Protein AF-A0A2D5MQW0-F1 (afdb_monomer)

Solvent-accessible surface area (backbone atoms only — not comparable to full-atom values): 7181 Å² total; per-residue (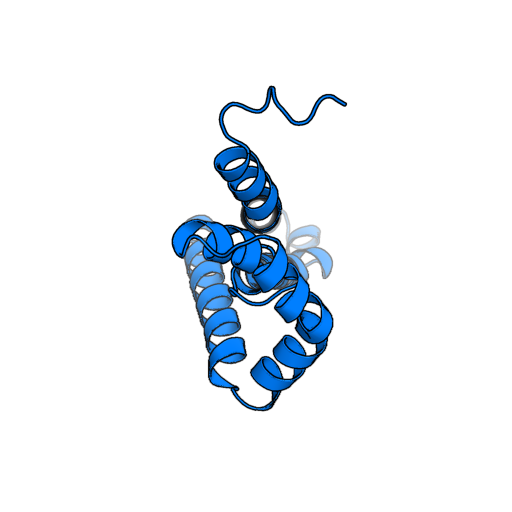Å²): 132,78,84,88,76,59,93,49,61,67,57,54,50,36,52,58,34,47,46,58,32,50,49,22,46,50,50,22,51,51,44,53,55,50,48,50,57,43,61,75,44,60,69,88,56,34,71,29,74,69,56,71,41,42,67,57,54,25,39,51,28,30,32,51,17,51,52,30,53,40,70,48,31,87,29,36,20,22,55,43,46,34,60,75,73,65,56,50,69,69,60,50,54,62,50,44,77,46,11,64,60,51,48,52,50,44,50,70,76,36,53,64,59,53,49,49,36,49,49,51,23,49,52,51,46,52,50,50,48,54,69,63,67,53,132

Structure (mmCIF, N/CA/C/O backbone):
data_AF-A0A2D5MQW0-F1
#
_entry.id   AF-A0A2D5MQW0-F1
#
loop_
_atom_site.group_PDB
_atom_site.id
_atom_site.type_symbol
_atom_site.label_atom_id
_atom_site.label_alt_id
_atom_site.label_comp_id
_atom_site.label_asym_id
_atom_site.label_entity_id
_atom_site.label_seq_id
_atom_site.pdbx_PDB_ins_code
_atom_site.Cartn_x
_atom_site.Cartn_y
_atom_site.Cartn_z
_atom_site.occupancy
_atom_site.B_iso_or_equiv
_atom_site.auth_seq_id
_atom_site.auth_comp_id
_atom_site.auth_asym_id
_atom_site.auth_atom_id
_atom_site.pdbx_PDB_model_num
ATOM 1 N N . VAL A 1 1 ? -18.494 23.710 10.228 1.00 44.12 1 VAL A N 1
ATOM 2 C CA . VAL A 1 1 ? -19.095 22.768 9.251 1.00 44.12 1 VAL A CA 1
ATOM 3 C C . VAL A 1 1 ? -20.066 21.883 10.015 1.00 44.12 1 VAL A C 1
ATOM 5 O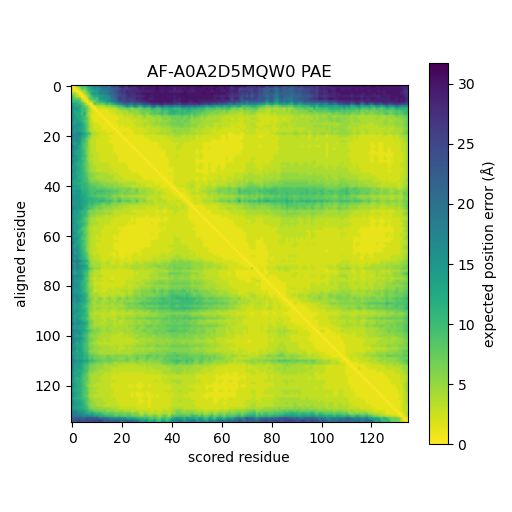 O . VAL A 1 1 ? -19.669 21.352 11.043 1.00 44.12 1 VAL A O 1
ATOM 8 N N . ASN A 1 2 ? -21.340 21.844 9.620 1.00 34.75 2 ASN A N 1
ATOM 9 C CA . ASN A 1 2 ? -22.417 21.274 10.434 1.00 34.75 2 ASN A CA 1
ATOM 10 C C . ASN A 1 2 ? -22.333 19.729 10.436 1.00 34.75 2 ASN A C 1
ATOM 12 O O . ASN A 1 2 ? -22.508 19.128 9.375 1.00 34.75 2 ASN A O 1
ATOM 16 N N . PRO A 1 3 ? -22.051 19.061 11.570 1.00 51.53 3 PRO A N 1
ATOM 17 C CA . PRO A 1 3 ? -21.736 17.628 11.584 1.00 51.53 3 PRO A CA 1
ATOM 18 C C . PRO A 1 3 ? -22.937 16.717 11.265 1.00 51.53 3 PRO A C 1
ATOM 20 O O . PRO A 1 3 ? -22.765 15.523 11.014 1.00 51.53 3 PRO A O 1
ATOM 23 N N . SER A 1 4 ? -24.158 17.243 11.308 1.00 54.78 4 SER A N 1
ATOM 24 C CA . SER A 1 4 ? -25.414 16.488 11.232 1.00 54.78 4 SER A CA 1
ATOM 25 C C . SER A 1 4 ? -25.946 16.240 9.814 1.00 54.78 4 SER A C 1
ATOM 27 O O . SER A 1 4 ? -26.946 15.545 9.683 1.00 54.78 4 SER A O 1
ATOM 29 N N . ASN A 1 5 ? -25.286 16.741 8.759 1.00 48.97 5 ASN A N 1
ATOM 30 C CA . ASN A 1 5 ? -25.755 16.602 7.367 1.00 48.97 5 ASN A CA 1
ATOM 31 C C . ASN A 1 5 ? -24.927 15.622 6.502 1.00 48.97 5 ASN A C 1
ATOM 33 O O . ASN A 1 5 ? -25.029 15.629 5.279 1.00 48.97 5 ASN A O 1
ATOM 37 N N . LEU A 1 6 ? -24.085 14.783 7.119 1.00 49.31 6 LEU A N 1
ATOM 38 C CA . LEU A 1 6 ? -23.353 13.712 6.429 1.00 49.31 6 LEU A CA 1
ATOM 39 C C . LEU A 1 6 ? -24.194 12.433 6.476 1.00 49.31 6 LEU A C 1
ATOM 41 O O . LEU A 1 6 ? -24.125 11.677 7.447 1.00 49.31 6 LEU A O 1
ATOM 45 N N . SER A 1 7 ? -24.992 12.187 5.436 1.00 54.59 7 SER A N 1
ATOM 46 C CA . SER A 1 7 ? -25.878 11.017 5.340 1.00 54.59 7 SER A CA 1
ATOM 47 C C . SER A 1 7 ? -25.138 9.668 5.330 1.00 54.59 7 SER A C 1
ATOM 49 O O . SER A 1 7 ? -25.770 8.630 5.516 1.00 54.59 7 SER A O 1
ATOM 51 N N . SER A 1 8 ? -23.801 9.649 5.216 1.00 64.69 8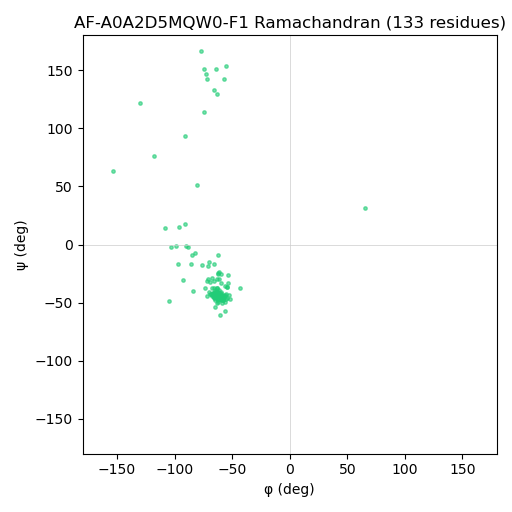 SER A N 1
ATOM 52 C CA . SER A 1 8 ? -23.004 8.434 5.419 1.00 64.69 8 SER A CA 1
ATOM 53 C C . SER A 1 8 ? -21.559 8.692 5.877 1.00 64.69 8 SER A C 1
ATOM 55 O O . SER A 1 8 ? -20.630 8.275 5.191 1.00 64.69 8 SER A O 1
ATOM 57 N N . ARG A 1 9 ? -21.338 9.292 7.064 1.00 72.44 9 ARG A N 1
ATOM 58 C CA . ARG A 1 9 ? -19.979 9.479 7.652 1.00 72.44 9 ARG A CA 1
ATOM 59 C C . ARG A 1 9 ? -19.069 8.245 7.540 1.00 72.44 9 ARG A C 1
ATOM 61 O O . ARG A 1 9 ? -17.881 8.373 7.287 1.00 72.44 9 ARG A O 1
ATOM 68 N N . LYS A 1 10 ? -19.651 7.051 7.697 1.00 76.69 10 LYS A N 1
ATOM 69 C CA . LYS A 1 10 ? -18.947 5.767 7.573 1.00 76.69 10 LYS A CA 1
ATOM 70 C C . LYS A 1 10 ? -18.395 5.522 6.168 1.00 76.69 10 LYS A C 1
ATOM 72 O O . LYS A 1 10 ? -17.284 5.038 6.013 1.00 76.69 10 LYS A O 1
ATOM 77 N N . ARG A 1 11 ? -19.193 5.825 5.141 1.00 82.31 11 ARG A N 1
ATOM 78 C CA . ARG A 1 11 ? -18.821 5.622 3.738 1.00 82.31 11 ARG A CA 1
ATOM 79 C C . ARG A 1 11 ? -17.692 6.565 3.349 1.00 82.31 11 ARG A C 1
ATOM 81 O O . ARG A 1 11 ? -16.752 6.124 2.703 1.00 82.31 11 ARG A O 1
ATOM 88 N N . ASP A 1 12 ? -17.789 7.824 3.756 1.00 85.31 12 ASP A N 1
ATOM 89 C CA . ASP A 1 12 ? -16.799 8.834 3.393 1.00 85.31 12 ASP A CA 1
ATOM 90 C C . ASP A 1 12 ? -15.441 8.512 4.033 1.00 85.31 12 ASP A C 1
ATOM 92 O O . ASP A 1 12 ? -14.431 8.532 3.338 1.00 85.31 12 ASP A O 1
ATOM 96 N N . ASP A 1 13 ? -15.415 8.095 5.306 1.00 85.25 13 ASP A N 1
ATOM 97 C CA . ASP A 1 13 ? -14.175 7.681 5.983 1.00 85.25 13 ASP A CA 1
ATOM 98 C C . ASP A 1 13 ? -13.536 6.435 5.337 1.00 85.25 13 ASP A C 1
ATOM 100 O O . ASP A 1 13 ? -12.323 6.385 5.124 1.00 85.25 13 ASP A O 1
ATOM 104 N N . ILE A 1 14 ? -14.345 5.444 4.937 1.00 88.12 14 ILE A N 1
ATOM 105 C CA . ILE A 1 14 ? -13.858 4.265 4.197 1.00 88.12 14 ILE A CA 1
ATOM 106 C C . ILE A 1 14 ? -13.297 4.667 2.827 1.00 88.12 14 ILE A C 1
ATOM 108 O O . ILE A 1 14 ? -12.241 4.187 2.428 1.00 88.12 14 ILE A O 1
ATOM 112 N N . LEU A 1 15 ? -13.982 5.538 2.084 1.00 89.81 15 LEU A N 1
ATOM 113 C CA . LEU A 1 15 ? -13.512 5.969 0.764 1.00 89.81 15 LEU A CA 1
ATOM 114 C C . LEU A 1 15 ? -12.209 6.769 0.860 1.00 89.81 15 LEU A C 1
ATOM 116 O O . LEU A 1 15 ? -11.307 6.554 0.051 1.00 89.81 15 LEU A O 1
ATOM 120 N N . ILE A 1 16 ? -12.100 7.656 1.852 1.00 89.19 16 ILE A N 1
ATOM 121 C CA . ILE A 1 16 ? -10.898 8.460 2.094 1.00 89.19 16 ILE A CA 1
ATOM 122 C C . ILE A 1 16 ? -9.723 7.557 2.482 1.00 89.19 16 ILE A C 1
ATOM 124 O O . ILE A 1 16 ? -8.657 7.669 1.881 1.00 89.19 16 ILE A O 1
ATOM 128 N N . SER A 1 17 ? -9.919 6.626 3.419 1.00 90.81 17 SER A N 1
ATOM 129 C CA . SER A 1 17 ? -8.866 5.681 3.823 1.00 90.81 17 SER A CA 1
ATOM 130 C C . SER A 1 17 ? -8.435 4.768 2.671 1.00 90.81 17 SER A C 1
ATOM 132 O O . SER A 1 17 ? -7.247 4.548 2.461 1.00 90.81 17 SER A O 1
ATOM 134 N N . MET A 1 18 ? -9.366 4.305 1.836 1.00 94.25 18 MET A N 1
ATOM 135 C CA . MET A 1 18 ? -9.031 3.478 0.671 1.00 94.25 18 MET A CA 1
ATOM 136 C C . MET A 1 18 ? -8.323 4.242 -0.458 1.00 94.25 18 MET A C 1
ATOM 138 O O . MET A 1 18 ? -7.679 3.608 -1.299 1.00 94.25 18 MET A O 1
ATOM 142 N N . ALA A 1 19 ? -8.394 5.577 -0.487 1.00 94.88 19 ALA A N 1
ATOM 143 C CA . ALA A 1 19 ? -7.743 6.380 -1.520 1.00 94.88 19 ALA A CA 1
ATOM 144 C C . ALA A 1 19 ? -6.210 6.238 -1.489 1.00 94.88 19 ALA A C 1
ATOM 146 O O . ALA A 1 19 ? -5.587 6.160 -2.548 1.00 94.88 19 ALA A O 1
ATOM 147 N N . GLY A 1 20 ? -5.603 6.138 -0.301 1.00 93.75 20 GLY A N 1
ATOM 148 C CA . GLY A 1 20 ? -4.158 5.938 -0.140 1.00 93.75 20 GLY A CA 1
ATOM 149 C C . GLY A 1 20 ? -3.657 4.637 -0.788 1.00 93.75 20 GLY A C 1
ATOM 150 O O . GLY A 1 20 ? -2.852 4.693 -1.727 1.00 93.75 20 GLY A O 1
ATOM 151 N N . PRO A 1 21 ? -4.153 3.458 -0.360 1.00 97.00 21 PRO A N 1
ATOM 152 C CA . PRO A 1 21 ? -3.831 2.176 -0.982 1.00 97.00 21 PRO A CA 1
ATOM 153 C C . PRO A 1 21 ? -4.126 2.148 -2.487 1.00 97.00 21 PRO A C 1
ATOM 155 O O . PRO A 1 21 ? -3.293 1.684 -3.270 1.00 97.00 21 PRO A O 1
ATOM 158 N N . ALA A 1 22 ? -5.267 2.702 -2.913 1.00 97.56 22 ALA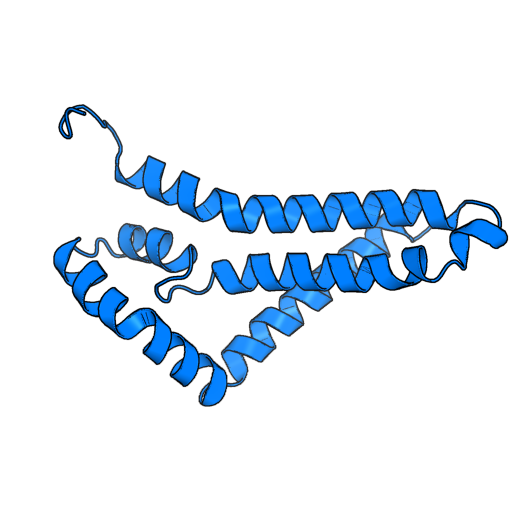 A N 1
ATOM 159 C CA . ALA A 1 22 ? -5.635 2.753 -4.326 1.00 97.56 22 ALA A CA 1
ATOM 160 C C . ALA A 1 22 ? -4.620 3.549 -5.161 1.00 97.56 22 ALA A C 1
ATOM 162 O O . ALA A 1 22 ? -4.195 3.077 -6.215 1.00 97.56 22 ALA A O 1
ATOM 163 N N . MET A 1 23 ? -4.169 4.713 -4.683 1.00 97.94 23 MET A N 1
ATOM 164 C CA . MET A 1 23 ? -3.173 5.522 -5.391 1.00 97.94 23 MET A CA 1
ATOM 165 C C . MET A 1 23 ? -1.809 4.840 -5.478 1.00 97.94 23 MET A C 1
ATOM 167 O O . MET A 1 23 ? -1.158 4.916 -6.519 1.00 97.94 23 MET A O 1
ATOM 171 N N . ASN A 1 24 ? -1.393 4.128 -4.433 1.00 98.31 24 ASN A N 1
ATOM 172 C CA . ASN A 1 24 ? -0.165 3.338 -4.460 1.00 98.31 24 ASN A CA 1
ATOM 173 C C . ASN A 1 24 ? -0.237 2.184 -5.476 1.00 98.31 24 ASN A C 1
ATOM 175 O O . ASN A 1 24 ? 0.731 1.929 -6.197 1.00 98.31 24 ASN A O 1
ATOM 179 N N . LEU A 1 25 ? -1.392 1.519 -5.583 1.00 98.31 25 LEU A N 1
ATOM 180 C CA . LEU A 1 25 ? -1.626 0.490 -6.597 1.00 98.31 25 LEU A CA 1
ATOM 181 C C . LEU A 1 25 ? -1.622 1.075 -8.020 1.00 98.31 25 LEU A C 1
ATOM 183 O O . LEU A 1 25 ? -0.976 0.518 -8.909 1.00 98.31 25 LEU A O 1
ATOM 187 N N . ILE A 1 26 ? -2.301 2.208 -8.230 1.00 98.44 26 ILE A N 1
ATOM 188 C CA . ILE A 1 26 ? -2.326 2.916 -9.519 1.00 98.44 26 ILE A CA 1
ATOM 189 C C . ILE A 1 26 ? -0.911 3.347 -9.916 1.00 98.44 26 ILE A C 1
ATOM 191 O O . ILE A 1 26 ? -0.506 3.122 -11.054 1.00 98.44 26 ILE A O 1
ATOM 195 N N . LEU A 1 27 ? -0.140 3.916 -8.987 1.00 98.50 27 LEU A N 1
ATOM 196 C CA . LEU A 1 27 ? 1.237 4.335 -9.236 1.00 98.50 27 LEU A CA 1
ATOM 197 C C . LEU A 1 27 ? 2.113 3.154 -9.662 1.00 98.50 27 LEU A C 1
ATOM 199 O O . LEU A 1 27 ? 2.813 3.253 -10.669 1.00 98.50 27 LEU A O 1
ATOM 203 N N . ALA A 1 28 ? 2.039 2.026 -8.950 1.00 98.25 28 ALA A N 1
ATOM 204 C CA . ALA A 1 28 ? 2.760 0.818 -9.339 1.00 98.25 28 ALA A CA 1
ATOM 205 C C . ALA A 1 28 ? 2.375 0.367 -10.756 1.00 98.25 28 ALA A C 1
ATOM 207 O O . ALA A 1 28 ? 3.251 0.069 -11.563 1.00 98.25 28 ALA A O 1
ATOM 208 N N . PHE A 1 29 ? 1.084 0.378 -11.093 1.00 97.69 29 PHE A N 1
ATOM 209 C CA . PHE A 1 29 ? 0.611 0.015 -12.430 1.00 97.69 29 PHE A CA 1
ATOM 210 C C . PHE A 1 29 ? 1.133 0.950 -13.522 1.00 97.69 29 PHE A C 1
ATOM 212 O O . PHE A 1 29 ? 1.677 0.478 -14.519 1.00 97.69 29 PHE A O 1
ATOM 219 N N . VAL A 1 30 ? 1.050 2.263 -13.311 1.00 98.12 30 VAL A N 1
ATOM 220 C CA . VAL A 1 30 ? 1.575 3.260 -14.253 1.00 98.12 30 VAL A CA 1
ATOM 221 C C . VAL A 1 30 ? 3.080 3.083 -14.453 1.00 98.12 30 VAL A C 1
ATOM 223 O O . VAL A 1 30 ? 3.538 3.075 -15.594 1.00 98.12 30 VAL A O 1
ATOM 226 N N . LEU A 1 31 ? 3.845 2.869 -13.379 1.00 97.88 31 LEU A N 1
ATOM 227 C CA . LEU A 1 31 ? 5.284 2.602 -13.457 1.00 97.88 31 LEU A CA 1
ATOM 228 C C . LEU A 1 31 ? 5.592 1.361 -14.305 1.00 97.88 31 LEU A C 1
ATOM 230 O O . LEU A 1 31 ? 6.493 1.400 -15.140 1.00 97.88 31 LEU A O 1
ATOM 234 N N . MET A 1 32 ? 4.823 0.281 -14.146 1.00 97.00 32 MET A N 1
ATOM 235 C CA . MET A 1 32 ? 5.006 -0.932 -14.946 1.00 97.00 32 MET A CA 1
ATOM 236 C C . MET A 1 32 ? 4.650 -0.730 -16.427 1.00 97.00 32 MET A C 1
ATOM 238 O O . MET A 1 32 ? 5.352 -1.248 -17.297 1.00 97.00 32 MET A O 1
ATOM 242 N N . CYS A 1 33 ? 3.614 0.054 -16.736 1.00 96.06 33 CYS A N 1
ATOM 243 C CA . CYS A 1 33 ? 3.286 0.430 -18.115 1.00 96.06 33 CYS A CA 1
ATOM 244 C C . CYS A 1 33 ? 4.391 1.285 -18.751 1.00 96.06 33 CYS A C 1
ATOM 246 O O . CYS A 1 33 ? 4.777 1.051 -19.895 1.00 96.06 33 CYS A O 1
ATOM 248 N N . VAL A 1 34 ? 4.942 2.242 -17.998 1.00 95.88 34 VAL A N 1
ATOM 249 C CA . VAL A 1 34 ? 6.083 3.055 -18.441 1.00 95.88 34 VAL A CA 1
ATOM 250 C C . VAL A 1 34 ? 7.301 2.169 -18.703 1.00 95.88 34 VAL A C 1
ATOM 252 O O . VAL A 1 34 ? 7.930 2.304 -19.749 1.00 95.88 34 VAL A O 1
ATOM 255 N N . LEU A 1 35 ? 7.600 1.219 -17.811 1.00 95.81 35 LEU A N 1
ATOM 256 C CA . LEU A 1 35 ? 8.686 0.260 -18.014 1.00 95.81 35 LEU A CA 1
ATOM 257 C C . LEU A 1 35 ? 8.515 -0.521 -19.320 1.00 95.81 35 LEU A C 1
ATOM 259 O O . LEU A 1 35 ? 9.485 -0.645 -20.061 1.00 95.81 35 LEU A O 1
ATOM 263 N N . ARG A 1 36 ? 7.301 -1.004 -19.627 1.00 94.81 36 ARG A N 1
ATOM 264 C CA . ARG A 1 36 ? 7.038 -1.736 -20.875 1.00 94.81 36 ARG A CA 1
ATOM 265 C C . ARG A 1 36 ? 7.424 -0.918 -22.110 1.00 94.81 36 ARG A C 1
ATOM 267 O O . ARG A 1 36 ? 8.066 -1.449 -23.006 1.00 94.81 36 ARG A O 1
ATOM 274 N N . ILE A 1 37 ? 7.087 0.367 -22.138 1.00 94.00 37 ILE A N 1
ATOM 275 C CA . ILE A 1 37 ? 7.449 1.247 -23.257 1.00 94.00 37 ILE A CA 1
ATOM 276 C C . ILE A 1 37 ? 8.970 1.463 -23.301 1.00 94.00 37 ILE A C 1
ATOM 278 O O . ILE A 1 37 ? 9.577 1.394 -24.365 1.00 94.00 37 ILE A O 1
ATOM 282 N N . LEU A 1 38 ? 9.604 1.703 -22.148 1.00 94.19 38 LEU A N 1
ATOM 283 C CA . LEU A 1 38 ? 11.033 2.032 -22.075 1.00 94.19 38 LEU A CA 1
ATOM 284 C C . LEU A 1 38 ? 11.955 0.871 -22.466 1.00 94.19 38 LEU A C 1
ATOM 286 O O . LEU A 1 38 ? 13.047 1.127 -22.970 1.00 94.19 38 LEU A O 1
ATOM 290 N N . ILE A 1 39 ? 11.542 -0.383 -22.262 1.00 93.12 39 ILE A N 1
ATOM 291 C CA . ILE A 1 39 ? 12.352 -1.544 -22.665 1.00 93.12 39 ILE A CA 1
ATOM 292 C C . ILE A 1 39 ? 12.324 -1.818 -24.177 1.00 93.12 39 ILE A C 1
ATOM 294 O O . ILE A 1 39 ? 13.194 -2.530 -24.667 1.00 93.12 39 ILE A O 1
ATOM 298 N N . GLU A 1 40 ? 11.353 -1.266 -24.912 1.00 92.12 40 GLU A N 1
ATOM 299 C CA . GLU A 1 40 ? 11.274 -1.370 -26.379 1.00 92.12 40 GLU A CA 1
ATOM 300 C C . GLU A 1 40 ? 12.117 -0.295 -27.090 1.00 92.12 40 GLU A C 1
ATOM 302 O O . GLU A 1 40 ? 12.311 -0.342 -28.306 1.00 92.12 40 GLU A O 1
ATOM 307 N N . LEU A 1 41 ? 12.636 0.681 -26.339 1.00 93.31 41 LEU A N 1
ATOM 308 C CA . LEU A 1 41 ? 13.521 1.725 -26.849 1.00 93.31 41 LEU A CA 1
ATOM 309 C C . LEU A 1 41 ? 14.956 1.205 -27.066 1.00 93.31 41 LEU A C 1
ATOM 311 O O . LEU A 1 41 ? 15.318 0.137 -26.573 1.00 93.31 41 LEU A O 1
ATOM 315 N N . PRO A 1 42 ? 15.812 1.961 -27.784 1.00 93.44 42 PRO A N 1
ATOM 316 C CA . PRO A 1 42 ? 17.196 1.564 -28.013 1.00 93.44 42 PRO A CA 1
ATOM 317 C C . PRO A 1 42 ? 17.974 1.283 -26.712 1.00 93.44 42 PRO A C 1
ATOM 319 O O . PRO A 1 42 ? 17.701 1.925 -25.691 1.00 93.44 42 PRO A O 1
ATOM 322 N N . PRO A 1 43 ? 19.022 0.432 -26.759 1.00 91.62 43 PRO A N 1
ATOM 323 C CA . PRO A 1 43 ? 19.822 0.051 -25.589 1.00 91.62 43 PRO A CA 1
ATOM 324 C C . PRO A 1 43 ? 20.396 1.214 -24.771 1.00 91.62 43 PRO A C 1
ATOM 326 O O . PRO A 1 43 ? 20.621 1.078 -23.572 1.00 91.62 43 PRO A O 1
ATOM 329 N N . SER A 1 44 ? 20.617 2.372 -25.400 1.00 91.31 44 SER A N 1
ATOM 330 C CA . SER A 1 44 ? 21.068 3.592 -24.721 1.00 91.31 44 SER A CA 1
ATOM 331 C C . SER A 1 44 ? 20.073 4.119 -23.681 1.00 91.31 44 SER A C 1
ATOM 333 O O . SER A 1 44 ? 20.482 4.808 -22.750 1.00 91.31 44 SER A O 1
ATOM 335 N N . ILE A 1 45 ? 18.783 3.801 -23.828 1.00 89.69 45 ILE A N 1
ATOM 336 C CA . ILE A 1 45 ? 17.707 4.207 -22.917 1.00 89.69 45 ILE A CA 1
ATOM 337 C C . ILE A 1 45 ? 17.275 3.024 -22.047 1.00 89.69 45 ILE A C 1
ATOM 339 O O . ILE A 1 45 ? 17.198 3.167 -20.823 1.00 89.69 45 ILE A O 1
ATOM 343 N N . SER A 1 46 ? 17.026 1.860 -22.656 1.00 91.50 46 SER A N 1
ATOM 344 C CA . SER A 1 46 ? 16.481 0.685 -21.959 1.00 91.50 46 SER A CA 1
ATOM 345 C C . SER A 1 46 ? 17.414 0.143 -20.870 1.00 91.50 46 SER A C 1
ATOM 347 O O . SER A 1 46 ? 16.936 -0.381 -19.869 1.00 91.50 46 SER A O 1
ATOM 349 N N . SER A 1 47 ? 18.731 0.305 -21.033 1.00 90.75 47 SER A N 1
ATOM 350 C CA . SER A 1 47 ? 19.753 -0.137 -20.068 1.00 90.75 47 SER A CA 1
ATOM 351 C C . SER A 1 47 ? 20.206 0.978 -19.118 1.00 90.75 47 SER A C 1
ATOM 353 O O . SER A 1 47 ? 21.260 0.886 -18.490 1.00 90.75 47 SER A O 1
ATOM 355 N N . SER A 1 48 ? 19.460 2.083 -19.042 1.00 94.12 48 SER A N 1
ATOM 356 C CA . SER A 1 48 ? 19.781 3.163 -18.111 1.00 94.12 48 SER A CA 1
ATOM 357 C C . SER A 1 48 ? 19.461 2.759 -16.668 1.00 94.12 48 SER A C 1
ATOM 359 O O . SER A 1 48 ? 18.465 2.086 -16.397 1.00 94.12 48 SER A O 1
ATOM 361 N N . THR A 1 49 ? 20.256 3.250 -15.710 1.00 93.44 49 THR A N 1
ATOM 362 C CA . THR A 1 49 ? 20.046 2.983 -14.274 1.00 93.44 49 THR A CA 1
ATOM 363 C C . THR A 1 49 ? 18.628 3.332 -13.821 1.00 93.44 49 THR A C 1
ATOM 365 O O . THR A 1 49 ? 18.079 2.668 -12.952 1.00 93.44 49 THR A O 1
ATOM 368 N N . ILE A 1 50 ? 18.010 4.360 -14.408 1.00 92.62 50 ILE A N 1
ATOM 369 C CA . ILE A 1 50 ? 16.648 4.777 -14.057 1.00 92.62 50 ILE A CA 1
ATOM 370 C C . ILE A 1 50 ? 15.639 3.679 -14.413 1.00 92.62 50 ILE A C 1
ATOM 372 O O . ILE A 1 50 ? 14.809 3.336 -13.573 1.00 92.62 50 ILE A O 1
ATOM 376 N N . VAL A 1 51 ? 15.737 3.098 -15.613 1.00 94.56 51 VAL A N 1
ATOM 377 C CA . VAL A 1 51 ? 14.827 2.042 -16.088 1.00 94.56 51 VAL A CA 1
ATOM 378 C C . VAL A 1 51 ? 14.931 0.798 -15.206 1.00 94.56 51 VAL A C 1
ATOM 380 O O . VAL A 1 51 ? 13.910 0.271 -14.762 1.00 94.56 51 VAL A O 1
ATOM 383 N N . GLU A 1 52 ? 16.150 0.391 -14.848 1.00 93.81 52 GLU A N 1
ATOM 384 C CA . GLU A 1 52 ? 16.396 -0.760 -13.965 1.00 93.81 52 GLU A CA 1
ATOM 385 C C . GLU A 1 52 ? 15.805 -0.587 -12.554 1.00 93.81 52 GLU A C 1
ATOM 387 O O . GLU A 1 52 ? 15.501 -1.570 -11.871 1.00 93.81 52 GLU A O 1
ATOM 392 N N . LYS A 1 53 ? 15.623 0.658 -12.094 1.00 96.69 53 LYS A N 1
ATOM 393 C CA . LYS A 1 53 ? 15.055 0.966 -10.773 1.00 96.69 53 LYS A CA 1
ATOM 394 C C . LYS A 1 53 ? 13.530 1.009 -10.752 1.00 96.69 53 LYS A C 1
ATOM 396 O O . LYS A 1 53 ? 12.959 0.890 -9.668 1.00 96.69 53 LYS A O 1
ATOM 401 N N . ILE A 1 54 ? 12.856 1.106 -11.900 1.00 97.19 54 ILE A N 1
ATOM 402 C CA . ILE A 1 54 ? 11.388 1.197 -11.959 1.00 97.19 54 ILE A CA 1
ATOM 403 C C . ILE A 1 54 ? 10.690 0.030 -11.231 1.00 97.19 54 ILE A C 1
ATOM 405 O O . ILE A 1 54 ? 9.824 0.313 -10.400 1.00 97.19 54 ILE A O 1
ATOM 409 N N . PRO A 1 55 ? 11.070 -1.254 -11.422 1.00 97.12 55 PRO A N 1
ATOM 410 C CA . PRO A 1 55 ? 10.461 -2.359 -10.677 1.00 97.12 55 PRO A CA 1
ATOM 411 C C . PRO A 1 55 ? 10.625 -2.237 -9.158 1.00 97.12 55 PRO A C 1
ATOM 413 O O . PRO A 1 55 ? 9.741 -2.642 -8.408 1.00 97.12 55 PRO A O 1
ATOM 416 N N . GLN A 1 56 ? 11.744 -1.673 -8.690 1.00 97.56 56 GLN A N 1
ATOM 417 C CA . GLN A 1 56 ? 11.987 -1.464 -7.260 1.00 97.56 56 GLN A CA 1
ATOM 418 C C . GLN A 1 56 ? 11.072 -0.369 -6.702 1.00 97.56 56 GLN A C 1
ATOM 420 O O . GLN A 1 56 ? 10.513 -0.535 -5.621 1.00 97.56 56 GLN A O 1
ATOM 425 N N . ILE A 1 57 ? 10.865 0.715 -7.454 1.00 98.00 57 ILE A N 1
ATOM 426 C CA . ILE A 1 57 ? 9.937 1.790 -7.074 1.00 98.00 57 ILE A CA 1
ATOM 427 C C . ILE A 1 57 ? 8.497 1.260 -7.063 1.00 98.00 57 ILE A C 1
ATOM 429 O O . ILE A 1 57 ? 7.783 1.460 -6.082 1.00 98.00 57 ILE A O 1
ATOM 433 N N . ALA A 1 58 ? 8.094 0.510 -8.093 1.00 98.19 58 ALA A N 1
ATOM 434 C CA . ALA A 1 58 ? 6.783 -0.132 -8.142 1.00 98.19 58 ALA A CA 1
ATOM 435 C C . ALA A 1 58 ? 6.582 -1.104 -6.967 1.00 98.19 58 ALA A C 1
ATOM 437 O O . ALA A 1 58 ? 5.515 -1.110 -6.354 1.00 98.19 58 ALA A O 1
ATOM 438 N N . LEU A 1 59 ? 7.612 -1.877 -6.595 1.00 98.44 59 LEU A N 1
ATOM 439 C CA . LEU A 1 59 ? 7.564 -2.758 -5.426 1.00 98.44 59 LEU A CA 1
ATOM 440 C C . LEU A 1 59 ? 7.334 -1.980 -4.128 1.00 98.44 59 LEU A C 1
ATOM 442 O O . LEU A 1 59 ? 6.544 -2.424 -3.300 1.00 98.44 59 LEU A O 1
ATOM 446 N N . ILE A 1 60 ? 8.005 -0.839 -3.948 1.00 98.31 60 ILE A N 1
ATOM 447 C CA . ILE A 1 60 ? 7.812 0.028 -2.778 1.00 98.31 60 ILE A CA 1
ATOM 448 C C . ILE A 1 60 ? 6.379 0.571 -2.756 1.00 98.31 60 ILE A C 1
ATOM 450 O O . ILE A 1 60 ? 5.734 0.508 -1.713 1.00 98.31 60 ILE A O 1
ATOM 454 N N . SER A 1 61 ? 5.844 1.035 -3.889 1.00 98.38 61 SER A N 1
ATOM 455 C CA . SER A 1 61 ? 4.446 1.481 -3.972 1.00 98.38 61 SER A CA 1
ATOM 456 C C . SER A 1 61 ? 3.465 0.355 -3.630 1.00 98.38 61 SER A C 1
ATOM 458 O O . SER A 1 61 ? 2.570 0.557 -2.815 1.00 98.38 61 SER A O 1
ATOM 460 N N . LEU A 1 62 ? 3.656 -0.857 -4.159 1.00 98.56 62 LEU A N 1
ATOM 461 C CA . LEU A 1 62 ? 2.830 -2.014 -3.788 1.00 98.56 62 LEU A CA 1
ATOM 462 C C . LEU A 1 62 ? 2.959 -2.358 -2.302 1.00 98.56 62 LEU A C 1
ATOM 464 O O . LEU A 1 62 ? 1.950 -2.597 -1.642 1.00 98.56 62 LEU A O 1
ATOM 468 N N . PHE A 1 63 ? 4.177 -2.327 -1.761 1.00 98.38 63 PHE A N 1
ATOM 469 C CA . PHE A 1 63 ? 4.413 -2.541 -0.338 1.00 98.38 63 PHE A CA 1
ATOM 470 C C . PHE A 1 63 ? 3.636 -1.532 0.506 1.00 98.38 63 PHE A C 1
ATOM 472 O O . PHE A 1 63 ? 2.934 -1.942 1.422 1.00 98.38 63 PHE A O 1
ATOM 479 N N . LEU A 1 64 ? 3.686 -0.240 0.167 1.00 97.81 64 LEU A N 1
ATOM 480 C CA . LEU A 1 64 ? 2.922 0.805 0.855 1.00 97.81 64 LEU A CA 1
ATOM 481 C C . LEU A 1 64 ? 1.407 0.607 0.720 1.00 97.81 64 LEU A C 1
ATOM 483 O O . LEU A 1 64 ? 0.687 0.819 1.692 1.00 97.81 64 LEU A O 1
ATOM 487 N N . CYS A 1 65 ? 0.922 0.156 -0.442 1.00 98.25 65 CYS A N 1
ATOM 488 C CA . CYS A 1 65 ? -0.486 -0.200 -0.632 1.00 98.25 65 CYS A CA 1
ATOM 489 C C . CYS A 1 65 ? -0.930 -1.257 0.387 1.00 98.25 65 CYS A C 1
ATOM 491 O O . CYS A 1 65 ? -1.843 -1.013 1.173 1.00 98.25 65 CYS A O 1
ATOM 493 N N . PHE A 1 66 ? -0.258 -2.408 0.420 1.00 98.06 66 PHE A N 1
ATOM 494 C CA . PHE A 1 66 ? -0.640 -3.506 1.310 1.00 98.06 66 PHE A CA 1
ATOM 495 C C . PHE A 1 66 ? -0.326 -3.223 2.780 1.00 98.06 66 PHE A C 1
ATOM 497 O O . PHE A 1 66 ? -1.062 -3.673 3.656 1.00 98.06 66 PHE A O 1
ATOM 504 N N . PHE A 1 67 ? 0.724 -2.453 3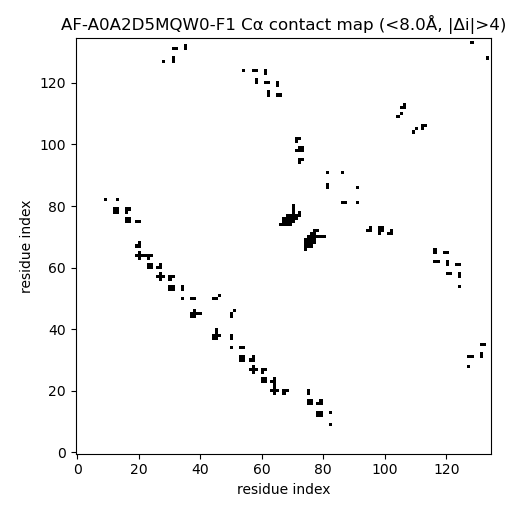.062 1.00 97.12 67 PHE A N 1
ATOM 505 C CA . PHE A 1 67 ? 1.042 -1.996 4.408 1.00 97.12 67 PHE A CA 1
ATOM 506 C C . PHE A 1 67 ? -0.078 -1.118 4.967 1.00 97.12 67 PHE A C 1
ATOM 508 O O . PHE A 1 67 ? -0.556 -1.378 6.066 1.00 97.12 67 PHE A O 1
ATOM 515 N N . ASN A 1 68 ? -0.581 -0.154 4.188 1.00 96.94 68 ASN A N 1
ATOM 516 C CA . ASN A 1 68 ? -1.687 0.701 4.619 1.00 96.94 68 ASN A CA 1
ATOM 517 C C . ASN A 1 68 ? -3.003 -0.062 4.814 1.00 96.94 68 ASN A C 1
ATOM 519 O O . ASN A 1 68 ? -3.878 0.448 5.497 1.00 96.94 68 ASN A O 1
ATOM 523 N N . LEU A 1 69 ? -3.153 -1.279 4.282 1.00 96.44 69 LEU A N 1
ATOM 524 C CA . LEU A 1 69 ? -4.331 -2.124 4.515 1.00 96.44 69 LEU A CA 1
ATOM 525 C C . LEU A 1 69 ? -4.281 -2.907 5.837 1.00 96.44 69 LEU A C 1
ATOM 527 O O . LEU A 1 69 ? -5.276 -3.534 6.205 1.00 96.44 69 LEU A O 1
ATOM 531 N N . ILE A 1 70 ? -3.162 -2.884 6.570 1.00 95.88 70 ILE A N 1
ATOM 532 C CA . ILE A 1 70 ? -3.079 -3.515 7.891 1.00 95.88 70 ILE A CA 1
ATOM 533 C C . ILE A 1 70 ? -4.065 -2.805 8.843 1.00 95.88 70 ILE A C 1
ATOM 535 O O . ILE A 1 70 ? -4.022 -1.580 8.968 1.00 95.88 70 ILE A O 1
ATOM 539 N N . PRO A 1 71 ? -4.935 -3.539 9.563 1.00 94.44 71 PRO A N 1
ATOM 540 C CA . PRO A 1 71 ? -5.986 -2.958 10.399 1.00 94.44 71 PRO A CA 1
ATOM 541 C C . PRO A 1 71 ? -5.462 -2.480 11.768 1.00 94.44 71 PRO A C 1
ATOM 543 O O . PRO A 1 71 ? -5.999 -2.846 12.813 1.00 94.44 71 PRO A O 1
ATOM 546 N N . ILE A 1 72 ? -4.393 -1.681 11.780 1.00 95.06 72 ILE A N 1
ATOM 547 C CA . ILE A 1 72 ? -3.744 -1.156 12.990 1.00 95.06 72 ILE A CA 1
ATOM 548 C C . ILE A 1 72 ? -3.566 0.359 12.831 1.00 95.06 72 ILE A C 1
ATOM 550 O O . ILE A 1 72 ? -2.888 0.777 11.894 1.00 95.06 72 ILE A O 1
ATOM 554 N N . PRO A 1 73 ? -4.118 1.202 13.726 1.00 93.88 73 PRO A N 1
ATOM 555 C CA . PRO A 1 73 ? -3.859 2.638 13.677 1.00 93.88 73 PRO A CA 1
ATOM 556 C C . PRO A 1 73 ? -2.351 2.923 13.768 1.00 93.88 73 PRO A C 1
ATOM 558 O O . PRO A 1 73 ? -1.667 2.252 14.539 1.00 93.88 73 PRO A O 1
ATOM 561 N N . PRO A 1 74 ? -1.804 3.917 13.050 1.00 92.88 74 PRO A N 1
ATOM 562 C CA . PRO A 1 74 ? -2.496 4.955 12.281 1.00 92.88 74 PRO A CA 1
ATOM 563 C C . PRO A 1 74 ? -2.753 4.599 10.801 1.00 92.88 74 PRO A C 1
ATOM 565 O O . PRO A 1 74 ? -2.950 5.502 9.996 1.00 92.88 74 PRO A O 1
ATOM 568 N N . LEU A 1 75 ? -2.690 3.324 10.414 1.00 95.56 75 LEU A N 1
ATOM 569 C CA . LEU A 1 75 ? -2.797 2.913 9.011 1.00 95.56 75 LEU A CA 1
ATOM 570 C C . LEU A 1 75 ? -4.234 3.013 8.492 1.00 95.56 75 LEU A C 1
ATOM 572 O O . LEU A 1 75 ? -5.192 2.813 9.235 1.00 95.56 75 LEU A O 1
ATOM 576 N N . ASP A 1 76 ? -4.387 3.256 7.192 1.00 94.75 76 ASP A N 1
ATOM 577 C CA . ASP A 1 76 ? -5.694 3.467 6.558 1.00 94.75 76 ASP A CA 1
ATOM 578 C C . ASP A 1 76 ? -6.673 2.294 6.792 1.00 94.75 76 ASP A C 1
ATOM 580 O O . ASP A 1 76 ? -7.867 2.486 7.029 1.00 94.75 76 ASP A O 1
ATOM 584 N N . GLY A 1 77 ? -6.172 1.060 6.824 1.00 93.25 77 GLY A N 1
ATOM 585 C CA . GLY A 1 77 ? -6.949 -0.154 7.059 1.00 93.25 77 GLY A CA 1
ATOM 586 C C . GLY A 1 77 ? -7.638 -0.187 8.423 1.00 93.25 77 GLY A C 1
ATOM 587 O O . GLY A 1 77 ? -8.666 -0.856 8.570 1.00 93.25 77 GLY A O 1
ATOM 588 N N . SER A 1 78 ? -7.149 0.557 9.425 1.00 94.75 78 SER A N 1
ATOM 589 C CA . SER A 1 78 ? -7.822 0.627 10.726 1.00 94.75 78 SER A CA 1
ATOM 590 C C . SER A 1 78 ? -9.124 1.416 10.674 1.00 94.75 78 SER A C 1
ATOM 592 O O . SER A 1 78 ? -10.049 1.079 11.411 1.00 94.75 78 SER A O 1
ATOM 594 N N . HIS A 1 79 ? -9.236 2.408 9.787 1.00 91.88 79 HIS A N 1
ATOM 595 C CA . HIS A 1 79 ? -10.478 3.150 9.555 1.00 91.88 79 HIS A CA 1
ATOM 596 C C . HIS A 1 79 ? -11.554 2.258 8.930 1.00 91.88 79 HIS A C 1
ATOM 598 O O . HIS A 1 79 ? -12.709 2.258 9.368 1.00 91.88 79 HIS A O 1
ATOM 604 N N . VAL A 1 80 ? -11.165 1.418 7.968 1.00 91.56 80 VAL A N 1
ATOM 605 C CA . VAL A 1 80 ? -12.057 0.408 7.384 1.00 91.56 80 VAL A CA 1
ATOM 606 C C . VAL A 1 80 ? -12.482 -0.605 8.449 1.00 91.56 80 VAL A C 1
ATOM 608 O O . VAL A 1 80 ? -13.679 -0.822 8.651 1.00 91.56 80 VAL A O 1
ATOM 611 N N . MET A 1 81 ? -11.522 -1.169 9.189 1.00 92.69 81 MET A N 1
ATOM 612 C CA . MET A 1 81 ? -11.785 -2.168 10.231 1.00 92.69 81 MET A CA 1
ATOM 613 C C . MET A 1 81 ? -12.7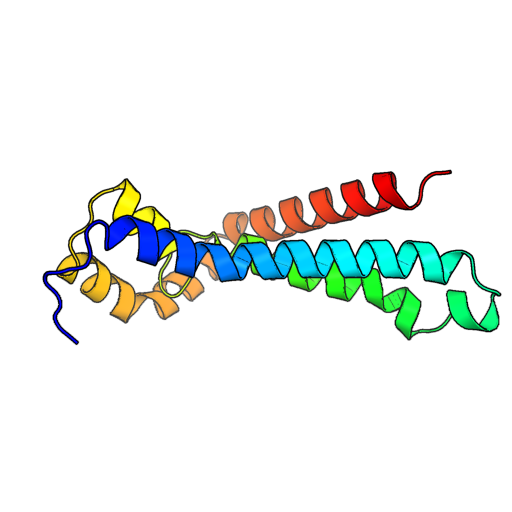31 -1.637 11.307 1.00 92.69 81 MET A C 1
ATOM 615 O O . MET A 1 81 ? -13.687 -2.312 11.687 1.00 92.69 81 MET A O 1
ATOM 619 N N . ARG A 1 82 ? -12.502 -0.402 11.755 1.00 92.56 82 ARG A N 1
ATOM 620 C CA . ARG A 1 82 ? -13.338 0.288 12.734 1.00 92.56 82 ARG A CA 1
ATOM 621 C C . ARG A 1 82 ? -14.811 0.297 12.319 1.00 92.56 82 ARG A C 1
ATOM 623 O O . ARG A 1 82 ? -15.685 0.033 13.145 1.00 92.56 82 ARG A O 1
ATOM 630 N N . HIS A 1 83 ? -15.089 0.574 11.049 1.00 88.88 83 HIS A N 1
ATOM 631 C CA . HIS A 1 83 ? -16.448 0.588 10.519 1.00 88.88 83 HIS A CA 1
ATOM 632 C C . HIS A 1 83 ? -17.045 -0.810 10.356 1.00 88.88 83 HIS A C 1
ATOM 634 O O . HIS A 1 83 ? -18.230 -0.983 10.648 1.00 88.88 83 HIS A O 1
ATOM 640 N N . VAL A 1 84 ? -16.236 -1.791 9.943 1.00 89.75 84 VAL A N 1
ATOM 641 C CA . VAL A 1 84 ? -16.651 -3.195 9.783 1.00 89.75 84 VAL A CA 1
ATOM 642 C C . VAL A 1 84 ? -17.107 -3.798 11.113 1.00 89.75 84 VAL A C 1
ATOM 644 O O . VAL A 1 84 ? -18.145 -4.451 11.161 1.00 89.75 84 VAL A O 1
ATOM 647 N N . ILE A 1 85 ? -16.379 -3.539 12.201 1.00 91.00 85 ILE A N 1
ATOM 648 C CA . ILE A 1 85 ? -16.704 -4.080 13.533 1.00 91.00 85 ILE A CA 1
ATOM 649 C C . ILE A 1 85 ? -17.635 -3.175 14.353 1.00 91.00 85 ILE A C 1
ATOM 651 O O . ILE A 1 85 ? -17.976 -3.509 15.484 1.00 91.00 85 ILE A O 1
ATOM 655 N N . GLY A 1 86 ? -18.027 -2.014 13.818 1.00 89.38 86 GLY A N 1
ATOM 656 C CA . GLY A 1 86 ? -18.877 -1.054 14.528 1.00 89.38 86 GLY A CA 1
ATOM 657 C C . GLY A 1 86 ? -18.222 -0.426 15.765 1.00 89.38 86 GLY A C 1
ATOM 658 O O . GLY A 1 86 ? -18.919 -0.092 16.720 1.00 89.38 86 GLY A O 1
ATOM 659 N N . MET A 1 87 ? -16.898 -0.258 15.760 1.00 90.81 87 MET A N 1
ATOM 660 C CA . MET A 1 87 ? -16.143 0.306 16.882 1.00 90.81 87 MET A CA 1
ATOM 661 C C . MET A 1 87 ? -16.499 1.782 17.112 1.00 90.81 87 MET A C 1
ATOM 663 O O . MET A 1 87 ? -16.517 2.594 16.177 1.00 90.81 87 MET A O 1
ATOM 667 N N . SER A 1 88 ? -16.754 2.139 18.376 1.00 90.69 88 SER A N 1
ATOM 668 C CA . SER A 1 88 ? -17.036 3.521 18.771 1.00 90.69 88 SER A CA 1
ATOM 669 C C . SER A 1 88 ? -15.825 4.430 18.527 1.00 90.69 88 SER A C 1
ATOM 671 O O . SER A 1 88 ? -14.677 3.985 18.581 1.00 90.69 88 SER A O 1
ATOM 673 N N . GLU A 1 89 ? -16.075 5.718 18.269 1.00 88.88 89 GLU A N 1
ATOM 674 C CA . GLU A 1 89 ? -15.019 6.739 18.138 1.00 88.88 89 GLU A CA 1
ATOM 675 C C . GLU A 1 89 ? -14.076 6.718 19.350 1.00 88.88 89 GLU A C 1
ATOM 677 O O . GLU A 1 89 ? -12.859 6.681 19.205 1.00 88.88 89 GLU A O 1
ATOM 682 N N . GLU A 1 90 ? -14.640 6.681 20.560 1.00 92.38 90 GLU A N 1
ATOM 683 C CA . GLU A 1 90 ? -13.880 6.711 21.812 1.00 92.38 90 GLU A CA 1
ATOM 684 C C . GLU A 1 90 ? -12.933 5.516 21.943 1.00 92.38 90 GLU A C 1
ATOM 686 O O . GLU A 1 90 ? -11.764 5.682 22.300 1.00 92.38 90 GLU A O 1
ATOM 691 N N . MET A 1 91 ? -13.411 4.315 21.600 1.00 91.62 91 MET A N 1
ATOM 692 C CA . MET A 1 91 ? -12.592 3.106 21.614 1.00 91.62 91 MET A CA 1
ATOM 693 C C . MET A 1 91 ? -11.482 3.186 20.565 1.00 91.62 91 MET A C 1
ATOM 695 O O . MET A 1 91 ? -10.329 2.883 20.875 1.00 91.62 91 MET A O 1
ATOM 699 N N . TYR A 1 92 ? -11.806 3.648 19.354 1.00 93.81 92 TYR A N 1
ATOM 700 C CA . TYR A 1 92 ? -10.822 3.819 18.290 1.00 93.81 92 TYR A CA 1
ATOM 701 C C . TYR A 1 92 ? -9.712 4.782 18.701 1.00 93.81 92 TYR A C 1
ATOM 703 O O . TYR A 1 92 ? -8.538 4.427 18.624 1.00 93.81 92 TYR A O 1
ATOM 711 N N . TYR A 1 93 ? -10.060 5.967 19.209 1.00 93.19 93 TYR A N 1
ATOM 712 C CA . TYR A 1 93 ? -9.071 6.944 19.661 1.00 93.19 93 TYR A CA 1
ATOM 713 C C . TYR A 1 93 ? -8.277 6.459 20.876 1.00 93.19 93 TYR A C 1
ATOM 715 O O . TYR A 1 93 ? -7.103 6.800 21.006 1.00 93.19 93 TYR A O 1
ATOM 723 N N . SER A 1 94 ? -8.872 5.648 21.755 1.00 94.62 94 SER A N 1
ATOM 724 C CA . SER A 1 94 ? -8.149 5.024 22.869 1.00 94.62 94 SER A CA 1
ATOM 725 C C . SER A 1 94 ? -7.043 4.083 22.374 1.00 94.62 94 SER A C 1
ATOM 727 O O . SER A 1 94 ? -5.911 4.157 22.854 1.00 94.62 94 SER A O 1
ATOM 729 N N . ILE A 1 95 ? -7.335 3.267 21.355 1.00 93.12 95 ILE A N 1
ATOM 730 C CA . ILE A 1 95 ? -6.358 2.367 20.722 1.00 93.12 95 ILE A CA 1
ATOM 731 C C . ILE A 1 95 ? -5.347 3.166 19.890 1.00 93.12 95 ILE A C 1
ATOM 733 O O . ILE A 1 95 ? -4.144 2.927 19.982 1.00 93.12 95 ILE A O 1
ATOM 737 N N . ALA A 1 96 ? -5.812 4.147 19.112 1.00 93.81 96 ALA A N 1
ATOM 738 C CA . ALA A 1 96 ? -4.984 4.924 18.193 1.00 93.81 96 ALA A CA 1
ATOM 739 C C . ALA A 1 96 ? -3.867 5.705 18.899 1.00 93.81 96 ALA A C 1
ATOM 741 O O . ALA A 1 96 ? -2.787 5.850 18.329 1.00 93.81 96 ALA A O 1
ATOM 742 N N . LYS A 1 97 ? -4.069 6.119 20.160 1.00 94.88 97 LYS A N 1
ATOM 743 C CA . LYS A 1 97 ? -3.017 6.719 21.009 1.00 94.88 97 LYS A CA 1
ATOM 744 C C . LYS A 1 97 ? -1.775 5.835 21.133 1.00 94.88 97 LYS A C 1
ATOM 746 O O . LYS A 1 97 ? -0.661 6.346 21.162 1.00 94.88 97 LYS A O 1
ATOM 751 N N . TRP A 1 98 ? -1.971 4.521 21.187 1.00 95.81 98 TRP A N 1
ATOM 752 C CA . TRP A 1 98 ? -0.901 3.525 21.255 1.00 95.81 98 TRP A CA 1
ATOM 753 C C . TRP A 1 98 ? -0.592 2.904 19.892 1.00 95.81 98 TRP A C 1
ATOM 755 O O . TRP A 1 98 ? 0.314 2.081 19.794 1.00 95.81 98 TRP A O 1
ATOM 765 N N . GLY A 1 99 ? -1.313 3.300 18.840 1.00 93.50 99 GLY A N 1
ATOM 766 C CA . GLY A 1 99 ? -1.294 2.655 17.530 1.00 93.50 99 GLY A CA 1
ATOM 767 C C . GLY A 1 99 ? 0.107 2.525 16.942 1.00 93.50 99 GLY A C 1
ATOM 768 O O . GLY A 1 99 ? 0.514 1.437 16.550 1.00 93.50 99 GLY A O 1
ATOM 769 N N . PHE A 1 100 ? 0.900 3.598 16.989 1.00 93.44 100 PHE A N 1
ATOM 770 C CA . PHE A 1 100 ? 2.279 3.570 16.497 1.00 93.44 100 PHE A CA 1
ATOM 771 C C . PHE A 1 100 ? 3.163 2.555 17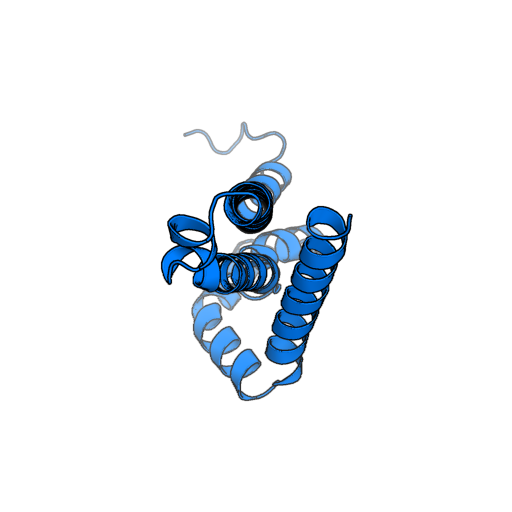.247 1.00 93.44 100 PHE A C 1
ATOM 773 O O . PHE A 1 100 ? 3.920 1.812 16.625 1.00 93.44 100 PHE A O 1
ATOM 780 N N . LEU A 1 101 ? 3.033 2.471 18.575 1.00 95.88 101 LEU A N 1
ATOM 781 C CA . LEU A 1 101 ? 3.763 1.490 19.385 1.00 95.88 101 LEU A CA 1
ATOM 782 C C . LEU A 1 101 ? 3.275 0.063 19.110 1.00 95.88 101 LEU A C 1
ATOM 784 O O . LEU A 1 101 ? 4.098 -0.838 18.952 1.00 95.88 101 LEU A O 1
ATOM 788 N N . ILE A 1 102 ? 1.958 -0.137 18.993 1.00 94.44 102 ILE A N 1
ATOM 789 C CA . ILE A 1 102 ? 1.358 -1.425 18.618 1.00 94.44 102 ILE A CA 1
ATOM 790 C C . ILE A 1 102 ? 1.900 -1.874 17.260 1.00 94.44 102 ILE A C 1
ATOM 792 O O . ILE A 1 102 ? 2.317 -3.020 17.124 1.00 94.44 102 ILE A O 1
ATOM 796 N N . LEU A 1 103 ? 1.951 -0.974 16.277 1.00 94.25 103 LEU A N 1
ATOM 797 C CA . LEU A 1 103 ? 2.462 -1.266 14.944 1.00 94.25 103 LEU A CA 1
ATOM 798 C C . LEU A 1 103 ? 3.928 -1.710 14.988 1.00 94.25 103 LEU A C 1
ATOM 800 O O . LEU A 1 103 ? 4.269 -2.732 14.396 1.00 94.25 103 LEU A O 1
ATOM 804 N N . ILE A 1 104 ? 4.785 -0.999 15.728 1.00 93.62 104 ILE A N 1
ATOM 805 C CA . ILE A 1 104 ? 6.195 -1.385 15.900 1.00 93.62 104 ILE A CA 1
ATOM 806 C C . ILE A 1 104 ? 6.305 -2.775 16.528 1.00 93.62 104 ILE A C 1
ATOM 808 O O . ILE A 1 104 ? 7.055 -3.613 16.022 1.00 93.62 104 ILE A O 1
ATOM 812 N N . VAL A 1 105 ? 5.565 -3.037 17.607 1.00 95.12 105 VAL A N 1
ATOM 813 C CA . VAL A 1 105 ? 5.595 -4.335 18.296 1.00 95.12 105 VAL A CA 1
ATOM 814 C C . VAL A 1 105 ? 5.114 -5.445 17.364 1.00 95.12 105 VAL A C 1
ATOM 816 O O . VAL A 1 105 ? 5.788 -6.462 17.223 1.00 95.12 105 VAL A O 1
ATOM 819 N N . VAL A 1 106 ? 4.000 -5.244 16.664 1.00 93.94 106 VAL A N 1
ATOM 820 C CA . VAL A 1 106 ? 3.469 -6.231 15.719 1.00 93.94 106 VAL A CA 1
ATOM 821 C C . VAL A 1 106 ? 4.476 -6.521 14.60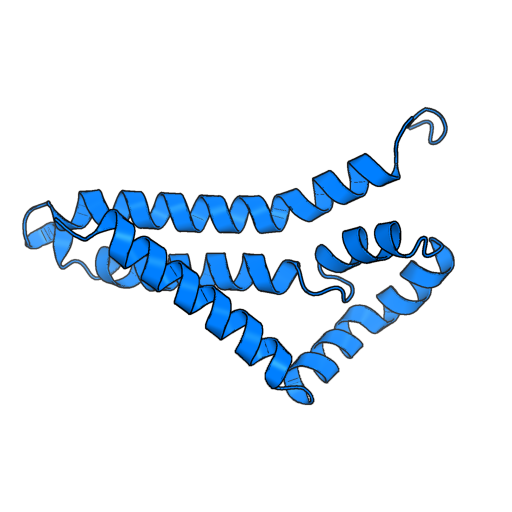8 1.00 93.94 106 VAL A C 1
ATOM 823 O O . VAL A 1 106 ? 4.751 -7.685 14.338 1.00 93.94 106 VAL A O 1
ATOM 826 N N . LEU A 1 107 ? 5.089 -5.506 14.000 1.00 92.88 107 LEU A N 1
ATOM 827 C CA . LEU A 1 107 ? 6.034 -5.725 12.900 1.00 92.88 107 LEU A CA 1
ATOM 828 C C . LEU A 1 107 ? 7.351 -6.379 13.342 1.00 92.88 107 LEU A C 1
ATOM 830 O O . LEU A 1 107 ? 7.931 -7.134 12.565 1.00 92.88 107 LEU A O 1
ATOM 834 N N . ASN A 1 108 ? 7.822 -6.113 14.565 1.00 92.94 108 ASN A N 1
ATOM 835 C CA . ASN A 1 108 ? 9.079 -6.680 15.069 1.00 92.94 108 ASN A CA 1
ATOM 836 C C . ASN A 1 108 ? 8.905 -8.083 15.663 1.00 92.94 108 ASN A C 1
ATOM 838 O O . ASN A 1 108 ? 9.757 -8.943 15.455 1.00 92.94 108 ASN A O 1
ATOM 842 N N . PHE A 1 109 ? 7.818 -8.325 16.397 1.00 94.19 109 PHE A N 1
ATOM 843 C CA . PHE A 1 109 ? 7.600 -9.591 17.105 1.00 94.19 109 PHE A CA 1
ATOM 844 C C . PHE A 1 109 ? 6.721 -10.577 16.328 1.00 94.19 109 PHE A C 1
ATOM 846 O O . PHE A 1 109 ? 6.738 -11.770 16.627 1.00 94.19 109 PHE A O 1
ATOM 853 N N . ILE A 1 110 ? 5.981 -10.113 15.316 1.00 93.75 110 ILE A N 1
ATOM 854 C CA . ILE A 1 110 ? 5.141 -10.950 14.452 1.00 93.75 110 ILE A CA 1
ATOM 855 C C . ILE A 1 110 ? 5.664 -10.845 13.010 1.00 93.75 110 ILE A C 1
ATOM 857 O O . ILE A 1 110 ? 5.056 -10.182 12.163 1.00 93.75 110 ILE A O 1
ATOM 861 N N . PRO A 1 111 ? 6.787 -11.522 12.686 1.00 89.38 111 PRO A N 1
ATOM 862 C CA . PRO A 1 111 ? 7.446 -11.397 11.381 1.00 89.38 111 PRO A CA 1
ATOM 863 C C . PRO A 1 111 ? 6.534 -11.799 10.218 1.00 89.38 111 PRO A C 1
ATOM 865 O O . PRO A 1 111 ? 6.687 -11.301 9.103 1.00 89.38 111 PRO A O 1
ATOM 868 N N . PHE A 1 112 ? 5.544 -12.653 10.489 1.00 94.19 112 PHE A N 1
ATOM 869 C CA . PHE A 1 112 ? 4.537 -13.073 9.524 1.00 94.19 112 PHE A CA 1
ATOM 870 C C . PHE A 1 112 ? 3.806 -11.893 8.867 1.00 94.19 112 PHE A C 1
ATOM 872 O O . PHE A 1 112 ? 3.546 -11.949 7.670 1.00 94.19 112 PHE A O 1
ATOM 879 N N . VAL A 1 113 ? 3.523 -10.806 9.599 1.00 92.62 113 VAL A N 1
ATOM 880 C CA . VAL A 1 113 ? 2.800 -9.647 9.042 1.00 92.62 113 VAL A CA 1
ATOM 881 C C . VAL A 1 113 ? 3.628 -8.972 7.950 1.00 92.62 113 VAL A C 1
ATOM 883 O O . VAL A 1 113 ? 3.169 -8.837 6.815 1.00 92.62 113 VAL A O 1
ATOM 886 N N . GLY A 1 114 ? 4.875 -8.607 8.258 1.00 93.50 114 GLY A N 1
ATOM 887 C CA . GLY A 1 114 ? 5.776 -7.989 7.282 1.00 93.50 114 GLY A CA 1
ATOM 888 C C . GLY A 1 114 ? 6.088 -8.919 6.106 1.00 93.50 114 GLY A C 1
ATOM 889 O O . GLY A 1 114 ? 6.087 -8.488 4.951 1.00 93.50 114 GLY A O 1
ATOM 890 N N . GLN A 1 115 ? 6.288 -10.212 6.379 1.00 95.12 115 GLN A N 1
ATOM 891 C CA . GLN A 1 115 ? 6.523 -11.221 5.345 1.00 95.12 115 GLN A CA 1
ATOM 892 C C . GLN A 1 115 ? 5.322 -11.395 4.415 1.00 95.12 115 GLN A C 1
ATOM 894 O O . GLN A 1 115 ? 5.515 -11.494 3.203 1.00 95.12 115 GLN A O 1
ATOM 899 N N . ALA A 1 116 ? 4.098 -11.405 4.946 1.00 96.44 116 ALA A N 1
ATOM 900 C CA . ALA A 1 116 ? 2.882 -11.502 4.149 1.00 96.44 116 ALA A CA 1
ATOM 901 C C . ALA A 1 116 ? 2.744 -10.290 3.218 1.00 96.44 116 ALA A C 1
ATOM 903 O O . ALA A 1 116 ? 2.600 -10.470 2.009 1.00 96.44 116 ALA A O 1
ATOM 904 N N . VAL A 1 117 ? 2.895 -9.070 3.750 1.00 97.06 117 VAL A N 1
ATOM 905 C CA . VAL A 1 117 ? 2.865 -7.828 2.955 1.00 97.06 117 VAL A CA 1
ATOM 906 C C . VAL A 1 117 ? 3.910 -7.871 1.843 1.00 97.06 117 VAL A C 1
ATOM 908 O O . VAL A 1 117 ? 3.584 -7.649 0.675 1.00 97.06 117 VAL A O 1
ATOM 911 N N . TYR A 1 118 ? 5.157 -8.215 2.169 1.00 97.19 118 TYR A N 1
ATOM 912 C CA . TYR A 1 118 ? 6.233 -8.298 1.183 1.00 97.19 118 TYR A CA 1
ATOM 913 C C . TYR A 1 118 ? 5.983 -9.382 0.123 1.00 97.19 118 TYR A C 1
ATOM 915 O O . TYR A 1 118 ? 6.212 -9.155 -1.067 1.00 97.19 118 TYR A O 1
ATOM 923 N N . THR A 1 119 ? 5.483 -10.548 0.532 1.00 97.94 119 THR A N 1
ATOM 924 C CA . THR A 1 119 ? 5.206 -11.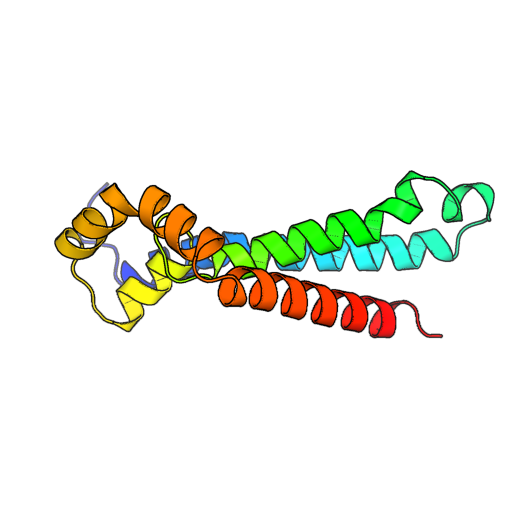674 -0.371 1.00 97.94 119 THR A CA 1
ATOM 925 C C . THR A 1 119 ? 4.088 -11.335 -1.344 1.00 97.94 119 THR A C 1
ATOM 927 O O . THR A 1 119 ? 4.256 -11.547 -2.543 1.00 97.94 119 THR A O 1
ATOM 930 N N . ILE A 1 120 ? 2.990 -10.751 -0.860 1.00 97.94 120 ILE A N 1
ATOM 931 C CA . ILE A 1 120 ? 1.865 -10.323 -1.702 1.00 97.94 120 ILE A CA 1
ATOM 932 C C . ILE A 1 120 ? 2.315 -9.215 -2.663 1.00 97.94 120 ILE A C 1
ATOM 934 O O . ILE A 1 120 ? 2.040 -9.297 -3.860 1.00 97.94 120 ILE A O 1
ATOM 938 N N . SER A 1 121 ? 3.081 -8.234 -2.173 1.00 98.25 121 SER A N 1
ATOM 939 C CA . SER A 1 121 ? 3.626 -7.147 -3.002 1.00 98.25 121 SER A CA 1
ATOM 940 C C . SER A 1 121 ? 4.496 -7.681 -4.139 1.00 98.25 121 SER A C 1
ATOM 942 O O . SER A 1 121 ? 4.313 -7.303 -5.295 1.00 98.25 121 SER A O 1
ATOM 944 N N . LYS A 1 122 ? 5.412 -8.611 -3.836 1.00 98.06 122 LYS A N 1
ATOM 945 C CA . LYS A 1 122 ? 6.237 -9.264 -4.858 1.00 98.06 122 LYS A CA 1
ATOM 946 C C . LYS A 1 122 ? 5.419 -10.125 -5.806 1.00 98.06 122 LYS A C 1
ATOM 948 O O . LYS A 1 122 ? 5.674 -10.084 -7.002 1.00 98.06 122 LYS A O 1
ATOM 953 N N . ALA A 1 123 ? 4.479 -10.918 -5.299 1.00 97.81 123 ALA A N 1
ATOM 954 C CA . ALA A 1 123 ? 3.643 -11.777 -6.131 1.00 97.81 123 ALA A CA 1
ATOM 955 C C . ALA A 1 123 ? 2.866 -10.945 -7.159 1.00 97.81 123 ALA A C 1
ATOM 957 O O . ALA A 1 123 ? 2.862 -11.284 -8.342 1.00 97.81 123 ALA A O 1
ATOM 958 N N . LEU A 1 124 ? 2.294 -9.817 -6.728 1.00 97.75 124 LEU A N 1
ATOM 959 C CA . LEU A 1 124 ? 1.606 -8.894 -7.620 1.00 97.75 124 LEU A CA 1
ATOM 960 C C . LEU A 1 124 ? 2.571 -8.219 -8.605 1.00 97.75 124 LEU A C 1
ATOM 962 O O . LEU A 1 124 ? 2.266 -8.163 -9.792 1.00 97.75 124 LEU A O 1
ATOM 966 N N . LEU A 1 125 ? 3.760 -7.792 -8.165 1.00 97.75 125 LEU A N 1
ATOM 967 C CA . LEU A 1 125 ? 4.785 -7.266 -9.074 1.00 97.75 125 LEU A CA 1
ATOM 968 C C . LEU A 1 125 ? 5.172 -8.289 -10.151 1.00 97.75 125 LEU A C 1
ATOM 970 O O . LEU A 1 125 ? 5.211 -7.953 -11.331 1.00 97.75 125 LEU A O 1
ATOM 974 N N . TYR A 1 126 ? 5.445 -9.538 -9.765 1.00 96.50 126 TYR A N 1
ATOM 975 C CA . TYR A 1 126 ? 5.772 -10.612 -10.705 1.00 96.50 126 TYR A CA 1
ATOM 976 C C . TYR A 1 126 ? 4.622 -10.891 -11.664 1.00 96.50 126 TYR A C 1
ATOM 978 O O . TYR A 1 126 ? 4.863 -11.112 -12.848 1.00 96.50 126 TYR A O 1
ATOM 986 N N . PHE A 1 127 ? 3.382 -10.851 -11.177 1.00 96.44 127 PHE A N 1
ATOM 987 C CA . PHE A 1 127 ? 2.207 -10.950 -12.030 1.00 96.44 127 PHE A CA 1
ATOM 988 C C . PHE A 1 127 ? 2.163 -9.812 -13.058 1.00 96.44 127 PHE A C 1
ATOM 990 O O . PHE A 1 127 ? 1.998 -10.087 -14.242 1.00 96.44 127 PHE A O 1
ATOM 997 N N . MET A 1 128 ? 2.384 -8.560 -12.647 1.00 95.50 128 MET A N 1
ATOM 998 C CA . MET A 1 128 ? 2.402 -7.401 -13.551 1.00 95.50 128 MET A CA 1
ATOM 999 C C . MET A 1 128 ? 3.547 -7.478 -14.564 1.00 95.50 128 MET A C 1
ATOM 1001 O O . MET A 1 128 ? 3.326 -7.233 -15.745 1.00 95.50 128 MET A O 1
ATOM 1005 N N . LEU A 1 129 ? 4.749 -7.866 -14.127 1.00 94.19 129 LEU A N 1
ATOM 1006 C CA . LEU A 1 129 ? 5.897 -8.116 -15.003 1.00 94.19 129 LEU A CA 1
ATOM 1007 C C . LEU A 1 129 ? 5.565 -9.188 -16.041 1.00 94.19 129 LEU A C 1
ATOM 1009 O O . LEU A 1 129 ? 5.807 -8.994 -17.227 1.00 94.19 129 LEU A O 1
ATOM 1013 N N . LYS A 1 130 ? 4.975 -10.304 -15.604 1.00 93.31 130 LYS A N 1
ATOM 1014 C CA . LYS A 1 130 ? 4.587 -11.398 -16.493 1.00 93.31 130 LYS A CA 1
ATOM 1015 C C . LYS A 1 130 ? 3.496 -10.972 -17.475 1.00 93.31 130 LYS A C 1
ATOM 1017 O O . LYS A 1 130 ? 3.556 -11.340 -18.636 1.00 93.31 130 LYS A O 1
ATOM 1022 N N . LEU A 1 131 ? 2.511 -10.209 -17.015 1.00 92.88 131 LEU A N 1
ATOM 1023 C CA . LEU A 1 131 ? 1.395 -9.751 -17.835 1.00 92.88 131 LEU A CA 1
ATOM 1024 C C . LEU A 1 131 ? 1.831 -8.721 -18.885 1.00 92.88 131 LEU A C 1
ATOM 1026 O O . LEU A 1 131 ? 1.366 -8.777 -20.016 1.00 92.88 131 LEU A O 1
ATOM 1030 N N . LEU A 1 132 ? 2.694 -7.775 -18.506 1.00 89.88 132 LEU A N 1
ATOM 1031 C CA . LEU A 1 132 ? 3.056 -6.634 -19.349 1.00 89.88 132 LEU A CA 1
ATOM 1032 C C . LEU A 1 132 ? 4.301 -6.879 -20.200 1.00 89.88 132 LEU A C 1
ATOM 1034 O O . LEU A 1 132 ? 4.403 -6.296 -21.273 1.00 89.88 132 LEU A O 1
ATOM 1038 N N . LEU A 1 133 ? 5.262 -7.686 -19.740 1.00 82.50 133 LEU A N 1
ATOM 1039 C CA . LEU A 1 133 ? 6.551 -7.878 -20.422 1.00 82.50 133 LEU A CA 1
ATOM 1040 C C . LEU A 1 133 ? 6.660 -9.200 -21.192 1.00 82.50 133 LEU A C 1
ATOM 1042 O O . LEU A 1 133 ? 7.679 -9.422 -21.842 1.00 82.50 133 LEU A O 1
ATOM 1046 N N . PHE A 1 134 ? 5.648 -10.071 -21.152 1.00 75.44 134 PHE A N 1
ATOM 1047 C CA . PHE A 1 134 ? 5.608 -11.192 -22.092 1.00 75.44 134 PHE A CA 1
ATOM 1048 C C . PHE A 1 134 ? 5.271 -10.690 -23.510 1.00 75.44 134 PHE A C 1
ATOM 1050 O O . PHE A 1 134 ? 4.501 -9.733 -23.647 1.00 75.44 134 PHE A O 1
ATOM 1057 N N . PRO A 1 135 ? 5.889 -11.272 -24.553 1.00 59.41 135 PRO A N 1
ATOM 1058 C CA . PRO A 1 135 ? 5.461 -11.104 -25.938 1.00 59.41 135 PRO A CA 1
ATOM 1059 C C . PRO A 1 135 ? 4.150 -11.846 -26.229 1.00 59.41 135 PRO A C 1
ATOM 1061 O O . PRO A 1 135 ? 3.886 -12.879 -25.566 1.00 59.41 135 PRO A O 1
#

pLDDT: mean 91.0, std 11.62, range [34.75, 98.56]

Secondary structure (DSSP, 8-state):
--GGG-TTHHHHHHHHHHHHHHHHHHHHHHHHHHHHHHHTS-HHHHTSHHHHHHHHHHHHHHHHHHHHTSSSTTSHHHHHHHHHTT--HHHHHHHHHHHHHHHHHHHHH-HHHHHHHHHHHHHHHHHHHHHHH--

Nearest PDB structures (foldseek):
  6s37-assembly1_A  TM=2.040E-01  e=5.861E+00  Pseudomonas putida KT2440

Sequence (135 aa):
VNPSNLSSRKRDDILISMAGPAMNLILAFVLMCVLRILIELPPSISSSTIVEKIPQIALISLFLCFFNLIPIPPLDGSHVMRHVIGMSEEMYYSIAKWGFLILIVVLNFIPFVGQAVYTISKALLYFMLKLLLFP

Radius of gyration: 18.91 Å; Cα contacts (8 Å, |Δi|>4): 126; chains: 1; bounding box: 47×36×51 Å

Foldseek 3Di:
DDPPPPPCPLVVLLVVLLVQLVVLQVQLLVLLLVLLVQCVDDCVRNVDPVSVCSLVSSLVSQLRSLVLCPCFPPRSVVSVVCSVVVPDPVRSVVRNVCRVVVSVCCVPVVVVSSVVSSVVSVVVSVVSCCVRVDD

Mean predicted aligned error: 5.5 Å

=== Feature glossary ===
The record interleaves many kinds of information about one protein. Here is each kind framed as the question it answers.

Q: What does the local fold look like, residue by residue?
A: The Foldseek 3Di string encodes local tertiary geometry as a 20-letter alphabet — one character per residue — derived from the relative positions of nearby Cα atoms. Unlike the amino-acid sequence, 3Di is a direct function of the 3D structure, so two proteins with the same fold have similar 3Di strings even at low sequence identity.

Q: Which residues are in helices, strands, or loops?
A: The SS8 string is DSSP's per-residue secondary-structure call. α-helix (H) means an i→i+4 H-bond ladder; β-strand (E) means the residue participates in a β-sheet; 3₁₀ (G) and π (I) are tighter and wider helices; T/S are turns/bends; '-' is loop.

Q: How big and how compact is the whole molecule?
A: Radius of gyration (Rg) is the root-mean-square distance of Cα atoms from their centroid — a single number for overall size and compactness. A globular domain of N residues has Rg ≈ 2.2·N^0.38 Å; an extended or disordered chain has a much larger Rg. The Cα contact count is the number of residue pairs whose Cα atoms are within 8 Å and are more than four positions apart in sequence — a standard proxy for tertiary packing density. The bounding box is the smallest axis-aligned box enclosing all Cα atoms.

Q: Where is each backbone atom in 3D?
A: Structure coordinates are given as an mmCIF _atom_site loop: one row per atom with element, residue name, chain id, sequence number, and x/y/z position in Å. Only the four main-chain atoms per residue are included here; side chains are omitted to keep the record compact.

Q: What is the amino-acid chain?
A: Primary structure: the covalent order of the twenty standard amino acids along the backbone. Two proteins with the same sequence will (almost always) fold to the same structure; two with 30% identity often share a fold but not the details.

Q: What if only a Cα trace is available?
A: Three-state secondary structure (P-SEA) collapses the eight DSSP classes into helix (a), strand (b), and coil (c). P-SEA assigns these from Cα geometry alone — distances and angles — without requiring backbone oxygens, so it works on any Cα trace.

Q: What family and function is it annotated with?
A: Database cross-references. InterPro integrates a dozen domain/family signature databases into unified entries with residue-range hits. GO terms attach function/process/location labels with evidence codes. CATH codes position the fold in a four-level structural taxonomy. Organism is the NCBI-taxonomy species name.

Q: How confident is the AlphaFold model at each residue?
A: pLDDT is the predicted lDDT-Cα score: AlphaFold's confidence that the local environment of each residue (all inter-atomic distances within 15 Å) is correctly placed. It is a per-residue number between 0 and 100, with higher meaning more reliable.

Q: How mobile is each atom in the crystal?
A: B-factor (Debye–Waller factor) reflects atomic displacement in the crystal lattice. It is an experimental observable (units Å²), not a prediction; low values mean the atom is pinned down, high values mean it moves or is heterogeneous across the crystal.

Q: Which residues are buried vs exposed?
A: SASA measures how much of the protein is reachable by solvent. It is computed by rolling a water-sized probe over the atomic surface and summing the exposed area (Å²). Per-residue SASA distinguishes core (buried, low SASA) from surface (exposed, high SASA) residues; total SASA is a whole-molecule size measure.

Q: What do the diagnostic plots show?
A: Plot images: a contact map (which residues are close in 3D, as an N×N binary image), a Ramachandran scatter (backbone torsion angles, revealing secondary-structure composition at a glance), and — for AlphaFold structures — a PAE heatmap (pairwise prediction confidence).

Q: What known structures does this most resemble?
A: The Foldseek neighbor list gives the closest experimentally determined structures in the PDB, ranked by structural alignment. TM-score near 1 means near-identical fold; near 0.3 means only rough topology match. This is how one finds what a novel AlphaFold prediction most resembles in the solved-structure universe.

Q: Are the domains correctly placed relative to each other?
A: Predicted aligned error is AlphaFold's pairwise confidence. Unlike pLDDT (per-residue), PAE is per-residue-pair and captures whether two parts of the structure are correctly placed relative to each other. Units are ångströms of expected positional error.

Q: What do the rendered images show?
A: Structure images are PyMOL renders from six orthogonal camera directions. Cartoon representation draws helices as coils and strands as arrows; sticks shows the backbone as bonds; surface shows the solvent-excluded envelope. Rainbow coloring maps sequence position to hue (blue→red, N→C); chain coloring assigns a distinct color per polypeptide.

Q: What are the backbone torsion angles?
A: φ (phi) and ψ (psi) are the two rotatable backbone dihedrals per residue: φ is the C(i-1)–N–Cα–C torsion, ψ is the N–Cα–C–N(i+1) torsion, both in degrees on (−180°, 180°]. α-helical residues cluster near (−60°, −45°); β-strand residues near (−120°, +130°). A Ramachandran plot is simply a scatter of (φ, ψ) for every residue.